Protein AF-A0A3D0ZYH5-F1 (afdb_monomer)

Secondary structure (DSSP, 8-state):
---SSSSS-PPPHHHHHHHHHHHHHHH-SS-EEEEEEE-SSSEEEEEEEEES-SSSPPPHHHHHTS-SEETTEEEEEEEEETTHHHHHT--

Structure (mmCIF, N/CA/C/O backbone):
data_AF-A0A3D0ZYH5-F1
#
_entry.id   AF-A0A3D0ZYH5-F1
#
loop_
_atom_site.group_PDB
_atom_site.id
_atom_site.type_symbol
_atom_site.label_atom_id
_atom_site.label_alt_id
_atom_site.label_comp_id
_atom_site.label_asym_id
_atom_site.label_entity_id
_atom_site.label_seq_id
_atom_site.pdbx_PDB_ins_code
_atom_site.Cartn_x
_atom_site.Cartn_y
_atom_site.Cartn_z
_atom_site.occupancy
_atom_site.B_iso_or_equiv
_atom_site.auth_seq_id
_atom_site.auth_comp_id
_atom_site.auth_asym_id
_atom_site.auth_atom_id
_atom_site.pdbx_PDB_model_num
ATOM 1 N N . MET A 1 1 ? 11.529 -22.915 -3.151 1.00 34.91 1 MET A N 1
ATOM 2 C CA . MET A 1 1 ? 11.043 -21.846 -4.048 1.00 34.91 1 MET A CA 1
ATOM 3 C C . MET A 1 1 ? 11.982 -20.666 -3.895 1.00 34.91 1 MET A C 1
ATOM 5 O O . MET A 1 1 ? 11.952 -20.020 -2.859 1.00 34.91 1 MET A O 1
ATOM 9 N N . ALA A 1 2 ? 12.904 -20.480 -4.836 1.00 38.53 2 ALA A N 1
ATOM 10 C CA . ALA A 1 2 ? 13.965 -19.482 -4.743 1.00 38.53 2 ALA A CA 1
ATOM 11 C C . ALA A 1 2 ? 14.007 -18.634 -6.021 1.00 38.53 2 ALA A C 1
ATOM 13 O O . ALA A 1 2 ? 13.802 -19.164 -7.110 1.00 38.53 2 ALA A O 1
ATOM 14 N N . ASN A 1 3 ? 14.340 -17.353 -5.839 1.00 40.81 3 ASN A N 1
ATOM 15 C CA . ASN A 1 3 ? 14.859 -16.410 -6.841 1.00 40.81 3 ASN A CA 1
ATOM 16 C C . ASN A 1 3 ? 13.872 -15.622 -7.723 1.00 40.81 3 ASN A C 1
ATOM 18 O O . ASN A 1 3 ? 14.073 -15.514 -8.925 1.00 40.81 3 ASN A O 1
ATOM 22 N N . LEU A 1 4 ? 12.906 -14.927 -7.114 1.00 44.88 4 LEU A N 1
ATOM 23 C CA . LEU A 1 4 ? 12.373 -13.667 -7.682 1.00 44.88 4 LEU A CA 1
ATOM 24 C C . LEU A 1 4 ? 12.859 -12.417 -6.925 1.00 44.88 4 LEU A C 1
ATOM 26 O O . LEU A 1 4 ? 12.550 -11.293 -7.305 1.00 44.88 4 LEU A O 1
ATOM 30 N N . ALA A 1 5 ? 13.642 -12.595 -5.858 1.00 45.94 5 ALA A N 1
ATOM 31 C CA . ALA A 1 5 ? 13.949 -11.517 -4.922 1.00 45.94 5 ALA A CA 1
ATOM 32 C C . ALA A 1 5 ? 15.197 -10.675 -5.268 1.00 45.94 5 ALA A C 1
ATOM 34 O O . ALA A 1 5 ? 15.373 -9.621 -4.663 1.00 45.94 5 ALA A O 1
ATOM 35 N N . PHE A 1 6 ? 16.063 -11.077 -6.215 1.00 49.81 6 PHE A N 1
ATOM 36 C CA . PHE A 1 6 ? 17.396 -10.447 -6.330 1.00 49.81 6 PHE A CA 1
ATOM 37 C C . PHE A 1 6 ? 18.004 -10.239 -7.735 1.00 49.81 6 PHE A C 1
ATOM 39 O O . PHE A 1 6 ? 19.190 -9.931 -7.810 1.00 49.81 6 PHE A O 1
ATOM 46 N N . ALA A 1 7 ? 17.255 -10.289 -8.846 1.00 47.22 7 ALA A N 1
ATOM 47 C CA . ALA A 1 7 ? 17.844 -10.016 -10.168 1.00 47.22 7 ALA A CA 1
ATOM 48 C C . ALA A 1 7 ? 16.955 -9.184 -11.112 1.00 47.22 7 ALA A C 1
ATOM 50 O O . ALA A 1 7 ? 15.906 -9.639 -11.551 1.00 47.22 7 ALA A O 1
ATOM 51 N N . GLY A 1 8 ? 17.452 -8.000 -11.489 1.00 60.81 8 GLY A N 1
ATOM 52 C CA . GLY A 1 8 ? 17.475 -7.598 -12.899 1.00 60.81 8 GLY A CA 1
ATOM 53 C C . GLY A 1 8 ? 16.742 -6.317 -13.266 1.00 60.81 8 GLY A C 1
ATOM 54 O O . GLY A 1 8 ? 17.385 -5.326 -13.598 1.00 60.81 8 GLY A O 1
ATOM 55 N N . GLU A 1 9 ? 15.415 -6.325 -13.229 1.00 76.75 9 GLU A N 1
ATOM 56 C CA . GLU A 1 9 ? 14.619 -5.295 -13.899 1.00 76.75 9 GLU A CA 1
ATOM 57 C C . GLU A 1 9 ? 13.396 -4.908 -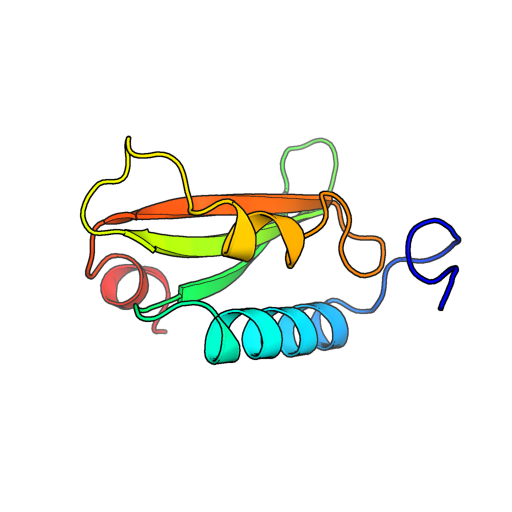13.066 1.00 76.75 9 GLU A C 1
ATOM 59 O O . GLU A 1 9 ? 12.780 -5.740 -12.396 1.00 76.75 9 GLU A O 1
ATOM 64 N N . LYS A 1 10 ? 13.071 -3.613 -13.058 1.00 89.00 10 LYS A N 1
ATOM 65 C CA . LYS A 1 10 ? 11.843 -3.124 -12.433 1.00 89.00 10 LYS A CA 1
ATOM 66 C C . LYS A 1 10 ? 10.668 -3.587 -13.287 1.00 89.00 10 LYS A C 1
ATOM 68 O O . LYS A 1 10 ? 10.605 -3.227 -14.458 1.00 89.00 10 LYS A O 1
ATOM 73 N N . ALA A 1 11 ? 9.719 -4.306 -12.691 1.00 92.62 11 ALA A N 1
ATOM 74 C CA . ALA A 1 11 ? 8.432 -4.541 -13.344 1.00 92.62 11 ALA A CA 1
ATOM 75 C C . ALA A 1 11 ? 7.758 -3.204 -13.692 1.00 92.62 11 ALA A C 1
ATOM 77 O O . ALA A 1 11 ? 8.066 -2.170 -13.084 1.00 92.62 11 ALA A O 1
ATOM 78 N N . THR A 1 12 ? 6.820 -3.199 -14.638 1.00 94.50 12 THR A N 1
ATOM 79 C CA . THR A 1 12 ? 6.109 -1.959 -14.969 1.00 94.50 12 THR A CA 1
ATOM 80 C C . THR A 1 12 ? 5.324 -1.448 -13.757 1.00 94.50 12 THR A C 1
ATOM 82 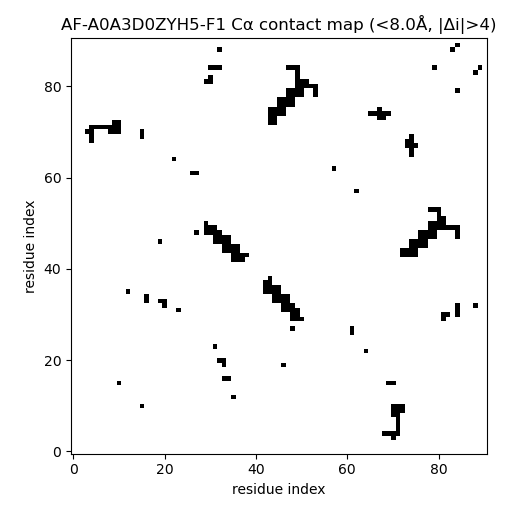O O . THR A 1 12 ? 4.910 -2.219 -12.885 1.00 94.50 12 THR A O 1
ATOM 85 N N . GLN A 1 13 ? 5.088 -0.133 -13.693 1.00 94.62 13 GLN A N 1
ATOM 86 C CA . GLN A 1 13 ? 4.339 0.469 -12.584 1.00 94.62 13 GLN A CA 1
ATOM 87 C C . GLN A 1 13 ? 2.945 -0.154 -12.416 1.00 94.62 13 GLN A C 1
ATOM 89 O O . GLN A 1 13 ? 2.482 -0.358 -11.296 1.00 94.62 13 GLN A O 1
ATOM 94 N N . GLN A 1 14 ? 2.287 -0.490 -13.527 1.00 95.38 14 GLN A N 1
ATOM 95 C CA . GLN A 1 14 ? 0.961 -1.096 -13.514 1.00 95.38 14 GLN A CA 1
ATOM 96 C C . GLN A 1 14 ? 0.984 -2.517 -12.936 1.00 95.38 14 GLN A C 1
ATOM 98 O O . GLN A 1 14 ? 0.147 -2.844 -12.094 1.00 95.38 14 GLN A O 1
ATOM 103 N N . GLU A 1 15 ? 1.941 -3.349 -13.354 1.00 95.50 15 GLU A N 1
ATOM 104 C CA . GLU A 1 15 ? 2.077 -4.729 -12.872 1.00 95.50 15 GLU A CA 1
ATOM 105 C C . GLU A 1 15 ? 2.374 -4.769 -11.378 1.00 95.50 15 GLU A C 1
ATOM 107 O O . GLU A 1 15 ? 1.678 -5.453 -10.626 1.00 95.50 15 GLU A O 1
ATOM 112 N N . VAL A 1 16 ? 3.368 -3.994 -10.935 1.00 95.75 16 VAL A N 1
ATOM 113 C CA . VAL A 1 16 ? 3.774 -4.004 -9.529 1.00 95.75 16 VAL A CA 1
ATOM 114 C C . VAL A 1 16 ? 2.701 -3.398 -8.626 1.00 95.75 16 VAL A C 1
ATOM 116 O O . VAL A 1 16 ? 2.451 -3.929 -7.545 1.00 95.75 16 VAL A O 1
ATOM 119 N N . LYS A 1 17 ? 2.000 -2.346 -9.079 1.00 96.62 17 LYS A N 1
ATOM 120 C CA . LYS A 1 17 ? 0.871 -1.769 -8.340 1.00 96.62 17 LYS A CA 1
ATOM 121 C C . LYS A 1 17 ? -0.244 -2.795 -8.167 1.00 96.62 17 LYS A C 1
ATOM 123 O O . LYS A 1 17 ? -0.718 -2.985 -7.052 1.00 96.62 17 LYS A O 1
ATOM 128 N N . LYS A 1 18 ? -0.633 -3.485 -9.244 1.00 96.94 18 LYS A N 1
ATOM 129 C CA . LYS A 1 18 ? -1.674 -4.520 -9.193 1.00 96.94 18 LYS A CA 1
ATOM 130 C C . LYS A 1 18 ? -1.290 -5.655 -8.242 1.00 96.94 18 LYS A C 1
ATOM 132 O O . LYS A 1 18 ? -2.100 -6.036 -7.402 1.00 96.94 18 LYS A O 1
ATOM 137 N N . ALA A 1 19 ? -0.063 -6.163 -8.350 1.00 96.12 19 ALA A N 1
ATOM 138 C CA . ALA A 1 19 ? 0.422 -7.245 -7.500 1.00 96.12 19 ALA A CA 1
ATOM 139 C C . ALA A 1 19 ? 0.457 -6.842 -6.018 1.00 96.12 19 ALA A C 1
ATOM 141 O O . ALA A 1 19 ? -0.007 -7.598 -5.170 1.00 96.12 19 ALA A O 1
ATOM 142 N N . LEU A 1 20 ? 0.941 -5.637 -5.702 1.00 96.38 20 LEU A N 1
ATOM 143 C CA . LEU A 1 20 ? 0.984 -5.159 -4.323 1.00 96.38 20 LEU A CA 1
ATOM 144 C C . LEU A 1 20 ? -0.419 -4.899 -3.757 1.00 96.38 20 LEU A C 1
ATOM 146 O O . LEU A 1 20 ? -0.676 -5.252 -2.612 1.00 96.38 20 LEU A O 1
ATOM 150 N N . MET A 1 21 ? -1.347 -4.348 -4.549 1.00 96.75 21 MET A N 1
ATOM 151 C CA . MET A 1 21 ? -2.737 -4.172 -4.105 1.00 96.75 21 MET A CA 1
ATOM 152 C C . MET A 1 21 ? -3.416 -5.507 -3.773 1.00 96.75 21 MET A C 1
ATOM 154 O O . MET A 1 21 ? -4.176 -5.555 -2.815 1.00 96.75 21 MET A O 1
ATOM 158 N N . MET A 1 22 ? -3.124 -6.586 -4.509 1.00 96.62 22 MET A N 1
ATOM 159 C CA . MET A 1 22 ? -3.623 -7.929 -4.179 1.00 96.62 22 MET A CA 1
ATOM 160 C C . MET A 1 22 ? -3.052 -8.437 -2.850 1.00 96.62 22 MET A C 1
ATOM 162 O O . MET A 1 22 ? -3.806 -8.888 -1.998 1.00 96.62 22 MET A O 1
ATOM 166 N N . VAL A 1 23 ? -1.736 -8.302 -2.638 1.00 95.31 23 VAL A N 1
ATOM 167 C CA . VAL A 1 23 ? -1.105 -8.703 -1.367 1.00 95.31 23 VAL A CA 1
ATOM 168 C C . VAL A 1 23 ? -1.701 -7.926 -0.192 1.00 95.31 23 VAL A C 1
ATOM 170 O O . VAL A 1 23 ? -1.967 -8.517 0.850 1.00 95.31 23 VAL A O 1
ATOM 173 N N . LEU A 1 24 ? -1.941 -6.622 -0.346 1.00 96.00 24 LEU A N 1
ATOM 174 C CA . LEU A 1 24 ? -2.572 -5.814 0.698 1.00 96.00 24 LEU A CA 1
ATOM 175 C C . LEU A 1 24 ? -4.036 -6.211 0.928 1.00 96.00 24 LEU A C 1
ATOM 177 O O . LEU A 1 24 ? -4.435 -6.325 2.079 1.00 96.00 24 LEU A O 1
ATOM 181 N N . ALA A 1 25 ? -4.807 -6.498 -0.126 1.00 96.00 25 ALA A N 1
ATOM 182 C CA . ALA A 1 25 ? -6.200 -6.940 -0.002 1.00 96.00 25 ALA A CA 1
ATOM 183 C C . ALA A 1 25 ? -6.341 -8.237 0.808 1.00 96.00 25 ALA A C 1
ATOM 185 O O . ALA A 1 25 ? -7.281 -8.376 1.584 1.00 96.00 25 ALA A O 1
ATOM 186 N N . ASP A 1 26 ? -5.394 -9.161 0.647 1.00 95.25 26 ASP A N 1
ATOM 187 C CA . ASP A 1 26 ? -5.418 -10.456 1.330 1.00 95.25 26 ASP A CA 1
ATOM 188 C C . ASP A 1 26 ? -4.921 -10.385 2.785 1.00 95.25 26 ASP A C 1
ATOM 190 O O . ASP A 1 26 ? -5.142 -11.319 3.554 1.00 95.25 26 ASP A O 1
ATOM 194 N N . ASN A 1 27 ? -4.200 -9.321 3.167 1.00 93.94 27 ASN A N 1
ATOM 195 C CA . ASN A 1 27 ? -3.432 -9.294 4.419 1.00 93.94 27 ASN A CA 1
ATOM 196 C C . ASN A 1 27 ? -3.615 -8.037 5.277 1.00 93.94 27 ASN A C 1
ATOM 198 O O . ASN A 1 27 ? -3.096 -8.008 6.390 1.00 93.94 27 ASN A O 1
ATOM 202 N N . TRP A 1 28 ? -4.306 -7.005 4.791 1.00 95.12 28 TRP A N 1
ATOM 203 C CA . TRP A 1 28 ? -4.553 -5.775 5.537 1.00 95.12 28 TRP A CA 1
ATOM 204 C C . TRP A 1 28 ? -6.059 -5.543 5.717 1.00 95.12 28 TRP A C 1
ATOM 206 O O . TRP A 1 28 ? -6.777 -5.458 4.721 1.00 95.12 28 TRP A O 1
ATOM 216 N N . PRO A 1 29 ? -6.561 -5.431 6.961 1.00 94.00 29 PRO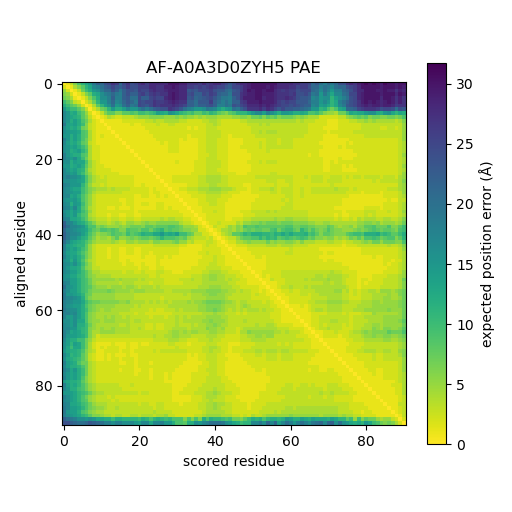 A N 1
ATOM 217 C CA . PRO A 1 29 ? -8.001 -5.362 7.217 1.00 94.00 29 PRO A CA 1
ATOM 218 C C . PRO A 1 29 ? -8.619 -3.987 6.924 1.00 94.00 29 PRO A C 1
ATOM 220 O O . PRO A 1 29 ? -9.818 -3.899 6.664 1.00 94.00 29 PRO A O 1
ATOM 223 N N . ASN A 1 30 ? -7.823 -2.916 6.972 1.00 95.62 30 ASN A N 1
ATOM 224 C CA . ASN A 1 30 ? -8.301 -1.540 6.815 1.00 95.62 30 ASN A CA 1
ATOM 225 C C . ASN A 1 30 ? -8.099 -1.023 5.385 1.00 95.62 30 ASN A C 1
ATOM 227 O O . ASN A 1 30 ? -7.565 -1.714 4.518 1.00 95.62 30 ASN A O 1
ATOM 231 N N . ALA A 1 31 ? -8.505 0.221 5.121 1.00 97.19 31 ALA A N 1
ATOM 232 C CA . ALA A 1 31 ? -8.270 0.826 3.818 1.00 97.19 31 ALA A CA 1
ATOM 233 C C . ALA A 1 31 ? -6.767 0.996 3.541 1.00 97.19 31 ALA A C 1
ATOM 235 O O . ALA A 1 31 ? -5.950 1.243 4.430 1.00 97.19 31 ALA A O 1
ATOM 236 N N . PHE A 1 32 ? -6.408 0.867 2.270 1.00 97.56 32 PHE A N 1
ATOM 237 C CA . PHE A 1 32 ? -5.045 1.038 1.798 1.00 97.56 32 PHE A CA 1
ATOM 238 C C . PHE A 1 32 ? -5.043 1.535 0.355 1.00 97.56 32 PHE A C 1
ATOM 240 O O . PHE A 1 32 ? -6.040 1.455 -0.366 1.00 97.56 32 PHE A O 1
ATOM 247 N N . THR A 1 33 ? -3.894 2.021 -0.093 1.00 97.62 33 THR A N 1
ATOM 248 C CA . THR A 1 33 ? -3.639 2.301 -1.503 1.00 97.62 33 THR A CA 1
ATOM 249 C C . THR A 1 33 ? -2.162 2.119 -1.831 1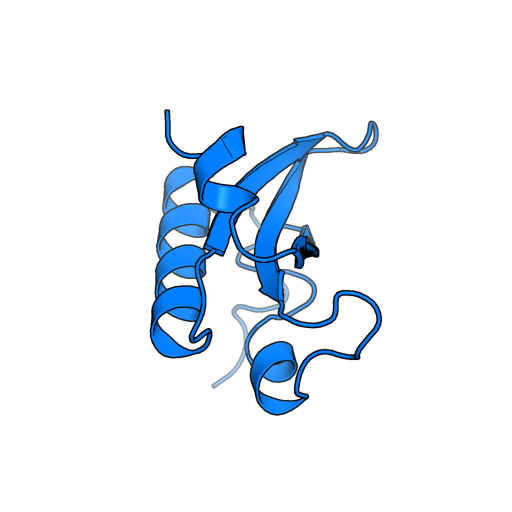.00 97.62 33 THR A C 1
ATOM 251 O O . THR A 1 33 ? -1.315 1.956 -0.952 1.00 97.62 33 THR A O 1
ATOM 254 N N . VAL A 1 34 ? -1.858 2.116 -3.124 1.00 97.06 34 VAL A N 1
ATOM 255 C CA . VAL A 1 34 ? -0.502 1.970 -3.645 1.00 97.06 34 VAL A CA 1
ATOM 256 C C . VAL A 1 34 ? -0.233 3.068 -4.659 1.00 97.06 34 VAL A C 1
ATOM 258 O O . VAL A 1 34 ? -0.997 3.258 -5.616 1.00 97.06 34 VAL A O 1
ATOM 261 N N . ASP A 1 35 ? 0.887 3.757 -4.480 1.00 95.50 35 ASP A N 1
ATOM 262 C CA . ASP A 1 35 ? 1.349 4.780 -5.406 1.00 95.50 35 ASP A CA 1
ATOM 263 C C . ASP A 1 35 ? 2.862 4.726 -5.639 1.00 95.50 35 ASP A C 1
ATOM 265 O O . ASP A 1 35 ? 3.586 3.883 -5.098 1.00 95.50 35 ASP A O 1
ATOM 269 N N . PHE A 1 36 ? 3.319 5.628 -6.503 1.00 95.25 36 PHE A N 1
ATOM 270 C CA . PHE A 1 36 ? 4.731 5.873 -6.727 1.00 95.25 36 PHE A CA 1
ATOM 271 C C . PHE A 1 36 ? 5.059 7.287 -6.293 1.00 95.25 36 PHE A C 1
ATOM 273 O O . PHE A 1 36 ? 4.338 8.234 -6.605 1.00 95.25 36 PHE A O 1
ATOM 280 N N . HIS A 1 37 ? 6.194 7.431 -5.628 1.00 93.88 37 HIS A N 1
ATOM 281 C CA . HIS A 1 37 ? 6.697 8.720 -5.186 1.00 93.88 37 HIS A CA 1
ATOM 282 C C . HIS A 1 37 ? 8.163 8.864 -5.562 1.00 93.88 37 HIS A C 1
ATOM 284 O O . HIS A 1 37 ? 8.879 7.871 -5.630 1.00 93.88 37 HIS A O 1
ATOM 290 N N . SER A 1 38 ? 8.614 10.084 -5.837 1.00 91.31 38 SER A N 1
ATOM 291 C CA . SER A 1 38 ? 10.030 10.363 -6.075 1.00 91.31 38 SER A CA 1
ATOM 292 C C . SER A 1 38 ? 10.648 10.915 -4.799 1.00 91.31 38 SER A C 1
ATOM 294 O O . SER A 1 38 ? 10.180 11.933 -4.302 1.00 91.31 38 SER A O 1
ATOM 296 N N . ASP A 1 39 ? 11.698 10.275 -4.288 1.00 85.31 39 ASP A N 1
ATOM 297 C CA . ASP A 1 39 ? 12.445 10.738 -3.107 1.00 85.31 39 ASP A CA 1
ATOM 298 C C . ASP A 1 39 ? 13.650 11.632 -3.474 1.00 85.31 39 ASP A C 1
ATOM 300 O O . ASP A 1 39 ? 14.533 11.872 -2.655 1.00 85.31 39 ASP A O 1
ATOM 304 N N . GLY A 1 40 ? 13.720 12.100 -4.727 1.00 81.56 40 GLY A N 1
ATOM 305 C CA . GLY A 1 40 ? 14.860 12.844 -5.274 1.00 81.56 40 GLY A CA 1
ATOM 306 C C . GLY A 1 40 ? 16.036 11.961 -5.715 1.00 81.56 40 GLY A C 1
ATOM 307 O O . GLY A 1 40 ? 16.814 12.381 -6.567 1.00 81.56 40 GLY A O 1
ATOM 308 N N . GLY A 1 41 ? 16.138 10.725 -5.212 1.00 77.56 41 GLY A N 1
ATOM 309 C CA . GLY A 1 41 ? 17.108 9.710 -5.645 1.00 77.56 41 GLY A CA 1
ATOM 310 C C . GLY A 1 41 ? 16.527 8.675 -6.615 1.00 77.56 41 GLY A C 1
ATOM 311 O O . GLY A 1 41 ? 17.269 7.917 -7.242 1.00 77.56 41 GLY A O 1
ATOM 312 N N . GLY A 1 42 ? 15.202 8.633 -6.753 1.00 83.12 42 GLY A N 1
ATOM 313 C CA . GLY A 1 42 ? 14.481 7.825 -7.729 1.00 83.12 42 GLY A CA 1
ATOM 314 C C . GLY A 1 42 ? 13.028 7.590 -7.326 1.00 83.12 42 GLY A C 1
ATOM 315 O O . GLY A 1 42 ? 12.561 8.034 -6.281 1.00 83.12 42 GLY A O 1
ATOM 316 N N . SER A 1 43 ? 12.293 6.864 -8.167 1.00 89.75 43 SER A N 1
ATOM 317 C CA . SER A 1 43 ? 10.919 6.474 -7.847 1.00 89.75 43 SER A CA 1
ATOM 318 C C . SER A 1 43 ? 10.884 5.260 -6.916 1.00 89.75 43 SER A C 1
ATOM 320 O O . SER A 1 43 ? 11.432 4.197 -7.244 1.00 89.75 43 SER A O 1
ATOM 322 N N . ILE A 1 44 ? 10.203 5.429 -5.786 1.00 93.94 44 ILE A N 1
ATOM 323 C CA . ILE A 1 44 ? 9.863 4.405 -4.800 1.00 93.94 44 ILE A CA 1
ATOM 324 C C . ILE A 1 44 ? 8.409 3.961 -4.981 1.00 93.94 44 ILE A C 1
ATOM 326 O O . ILE A 1 44 ? 7.565 4.734 -5.437 1.00 93.94 44 ILE A O 1
ATOM 330 N N . LEU A 1 45 ? 8.131 2.713 -4.619 1.00 96.00 45 LEU A N 1
ATOM 331 C CA . LEU A 1 45 ? 6.784 2.166 -4.507 1.00 96.00 45 LEU A CA 1
ATOM 332 C C . LEU A 1 45 ? 6.326 2.352 -3.060 1.00 96.00 45 LEU A C 1
ATOM 334 O O . LEU A 1 45 ? 7.052 1.957 -2.145 1.00 96.00 45 LEU A O 1
ATOM 338 N N . ARG A 1 46 ? 5.147 2.934 -2.835 1.00 96.62 46 ARG A N 1
ATOM 339 C CA . ARG A 1 46 ? 4.601 3.091 -1.483 1.00 96.62 46 ARG A CA 1
ATOM 340 C C . ARG A 1 46 ? 3.341 2.261 -1.303 1.00 96.62 46 ARG A C 1
ATOM 342 O O . ARG A 1 46 ? 2.434 2.331 -2.127 1.00 96.62 46 ARG A O 1
ATOM 349 N N . ALA A 1 47 ? 3.285 1.519 -0.203 1.00 97.00 47 ALA A N 1
ATOM 350 C CA . ALA A 1 47 ? 2.049 0.987 0.356 1.00 97.00 47 ALA A CA 1
ATOM 351 C C . ALA A 1 47 ? 1.579 1.954 1.443 1.00 97.00 47 ALA A C 1
ATOM 353 O O . ALA A 1 47 ? 2.254 2.109 2.458 1.00 97.00 47 ALA A O 1
ATOM 354 N N . ILE A 1 48 ? 0.454 2.624 1.223 1.00 97.38 48 ILE A N 1
ATOM 355 C CA . ILE A 1 48 ? -0.161 3.511 2.207 1.00 97.38 48 ILE A CA 1
ATOM 356 C C . ILE A 1 48 ? -1.265 2.707 2.884 1.00 97.38 48 ILE A C 1
ATOM 358 O O . ILE A 1 48 ? -2.209 2.301 2.209 1.00 97.38 48 ILE A O 1
ATOM 362 N N . VAL A 1 49 ? -1.136 2.456 4.184 1.00 97.31 49 VAL A N 1
ATOM 363 C CA . VAL A 1 49 ? -2.048 1.597 4.950 1.00 97.31 49 VAL A CA 1
ATOM 364 C C . VAL A 1 49 ? -2.644 2.371 6.118 1.00 97.31 49 VAL A C 1
ATOM 366 O O . VAL A 1 49 ? -1.922 3.063 6.839 1.00 97.31 49 VAL A O 1
ATOM 369 N N . GLU A 1 50 ? -3.962 2.285 6.293 1.00 97.69 50 GLU A N 1
ATOM 370 C CA . GLU A 1 50 ? -4.622 2.916 7.432 1.00 97.69 50 GLU A CA 1
ATOM 371 C C . GLU A 1 50 ? -4.472 2.068 8.700 1.00 97.69 50 GLU A C 1
ATOM 373 O O . GLU A 1 50 ? -4.820 0.884 8.713 1.00 97.69 50 GLU A O 1
ATOM 378 N N . CYS A 1 51 ? -3.989 2.698 9.768 1.00 96.69 51 CYS A N 1
ATOM 379 C CA . CYS A 1 51 ? -3.812 2.120 11.096 1.00 96.69 51 CYS A CA 1
ATOM 380 C C . CYS A 1 51 ? -4.664 2.879 12.120 1.00 96.69 51 CYS A C 1
ATOM 382 O O . CYS A 1 51 ? -4.878 4.085 11.976 1.00 96.69 51 CYS A O 1
ATOM 384 N N . GLU A 1 52 ? -5.108 2.185 13.171 1.00 94.94 52 GLU A N 1
ATOM 385 C CA . GLU A 1 52 ? -5.728 2.834 14.336 1.00 94.94 52 GLU A CA 1
ATOM 386 C C . GLU A 1 52 ? -4.701 3.673 15.107 1.00 94.94 52 GLU A C 1
ATOM 388 O O . GLU A 1 52 ? -4.948 4.847 15.375 1.00 94.94 52 GLU A O 1
ATOM 393 N N . ASP A 1 53 ? -3.522 3.098 15.367 1.00 95.50 53 ASP A N 1
ATOM 394 C CA . ASP A 1 53 ? -2.358 3.792 15.915 1.00 95.50 53 ASP A CA 1
ATOM 395 C C . ASP A 1 53 ? -1.210 3.783 14.890 1.00 95.50 53 ASP A C 1
ATOM 397 O O . ASP A 1 53 ? -0.749 2.738 14.423 1.00 95.50 53 ASP A O 1
ATOM 401 N N . THR A 1 54 ? -0.754 4.972 14.490 1.00 95.38 54 THR A N 1
ATOM 402 C CA . THR A 1 54 ? 0.341 5.122 13.525 1.00 95.38 54 THR A CA 1
ATOM 403 C C . THR A 1 54 ? 1.723 4.991 14.146 1.00 95.38 54 THR A C 1
ATOM 405 O O . THR A 1 54 ? 2.686 4.866 13.389 1.00 95.38 54 THR A O 1
ATOM 408 N N . ASP A 1 55 ? 1.856 4.989 15.469 1.00 95.31 55 ASP A N 1
ATOM 409 C CA . ASP A 1 55 ? 3.130 4.822 16.170 1.00 95.31 55 ASP A CA 1
ATOM 410 C C . ASP A 1 55 ? 3.436 3.340 16.429 1.00 95.31 55 ASP A C 1
ATOM 412 O O . ASP A 1 55 ? 4.602 2.936 16.382 1.00 95.31 55 ASP A O 1
ATOM 416 N N . GLU A 1 56 ? 2.407 2.496 16.546 1.00 93.75 56 GLU A N 1
ATOM 417 C CA . GLU A 1 56 ? 2.556 1.051 16.746 1.00 93.75 56 GLU A CA 1
ATOM 418 C C . GLU A 1 56 ? 3.274 0.340 15.592 1.00 93.75 56 GLU A C 1
ATOM 420 O O . GLU A 1 56 ? 3.124 0.657 14.405 1.00 93.75 56 GLU A O 1
ATOM 425 N N . HIS A 1 57 ? 4.094 -0.655 15.930 1.00 92.69 57 HIS A N 1
ATOM 426 C CA . HIS A 1 57 ? 4.748 -1.487 14.927 1.00 92.69 57 HIS A CA 1
ATOM 427 C C . HIS A 1 57 ? 3.728 -2.355 14.189 1.00 92.69 57 HIS A C 1
ATOM 429 O O . HIS A 1 57 ? 2.798 -2.884 14.784 1.00 92.69 57 HIS A O 1
ATOM 435 N N . LEU A 1 58 ? 3.940 -2.530 12.884 1.00 91.00 58 LEU A N 1
ATOM 436 C CA . LEU A 1 58 ? 3.137 -3.451 12.087 1.00 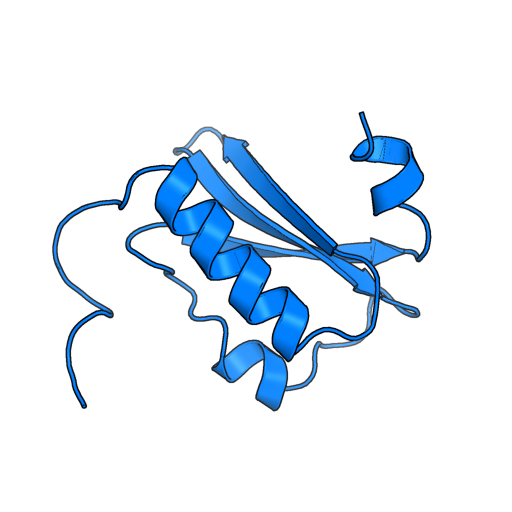91.00 58 LEU A CA 1
ATOM 437 C C . LEU A 1 58 ? 3.413 -4.896 12.505 1.00 91.00 58 LEU A C 1
ATOM 439 O O . LEU A 1 58 ? 4.554 -5.246 12.823 1.00 91.00 58 LEU A O 1
ATOM 443 N N . ASP A 1 59 ? 2.381 -5.732 12.423 1.00 90.31 59 ASP A N 1
ATOM 444 C CA . ASP A 1 59 ? 2.494 -7.154 12.718 1.00 90.31 59 ASP A CA 1
ATOM 445 C C . ASP A 1 59 ? 3.575 -7.823 11.875 1.00 90.31 59 ASP A C 1
ATOM 447 O O . ASP A 1 59 ? 3.663 -7.649 10.654 1.00 90.31 59 ASP A O 1
ATOM 451 N N . LYS A 1 60 ? 4.383 -8.656 12.534 1.00 89.00 60 LYS A N 1
ATOM 452 C CA . LYS A 1 60 ? 5.509 -9.320 11.879 1.00 89.00 60 LYS A CA 1
ATOM 453 C C . LYS A 1 60 ? 5.057 -10.172 10.692 1.00 89.00 60 LYS A C 1
ATOM 455 O O . LYS A 1 60 ? 5.670 -10.106 9.630 1.00 89.00 60 LYS A O 1
ATOM 460 N N . GLU A 1 61 ? 3.955 -10.907 10.850 1.00 88.25 61 GLU A N 1
ATOM 461 C CA . GLU A 1 61 ? 3.386 -11.745 9.789 1.00 88.25 61 GLU A CA 1
ATOM 462 C C . GLU A 1 61 ? 3.017 -10.929 8.540 1.00 88.25 61 GLU A C 1
ATOM 464 O O . GLU A 1 61 ? 3.206 -11.390 7.413 1.00 88.25 61 GLU A O 1
ATOM 469 N N . PHE A 1 62 ? 2.530 -9.701 8.727 1.00 88.50 62 PHE A N 1
ATOM 470 C CA . PHE A 1 62 ? 2.246 -8.790 7.625 1.00 88.50 62 PHE A CA 1
ATOM 471 C C . PHE A 1 62 ? 3.542 -8.306 6.965 1.00 88.50 62 PHE A C 1
ATOM 473 O O . PHE A 1 62 ? 3.687 -8.377 5.744 1.00 88.50 62 PHE A O 1
ATOM 480 N N . THR A 1 63 ? 4.522 -7.871 7.763 1.00 88.06 63 THR A N 1
ATOM 481 C CA . THR A 1 63 ? 5.795 -7.358 7.232 1.00 88.06 63 THR A CA 1
ATOM 482 C C . THR A 1 63 ? 6.627 -8.420 6.511 1.00 88.06 63 THR A C 1
ATOM 484 O O . THR A 1 63 ? 7.273 -8.104 5.515 1.00 88.06 63 THR A O 1
ATOM 487 N N . ASP A 1 64 ? 6.557 -9.688 6.929 1.00 88.25 64 ASP A N 1
ATOM 488 C CA . ASP A 1 64 ? 7.270 -10.797 6.281 1.00 88.25 64 ASP A CA 1
ATOM 489 C C . ASP A 1 64 ? 6.738 -11.076 4.857 1.00 88.25 64 ASP A C 1
ATOM 491 O O . ASP A 1 64 ? 7.467 -11.591 4.004 1.00 88.25 64 ASP A O 1
ATOM 495 N N . LYS A 1 65 ? 5.488 -10.685 4.559 1.00 87.50 65 LYS A N 1
ATOM 496 C CA . LYS A 1 65 ? 4.872 -10.774 3.220 1.00 87.50 65 LYS A CA 1
ATOM 497 C C . LYS A 1 65 ? 5.254 -9.599 2.307 1.00 87.50 65 LYS A C 1
ATOM 499 O O . LYS A 1 65 ? 5.045 -9.673 1.095 1.00 87.50 65 LYS A O 1
ATOM 504 N N . LEU A 1 66 ? 5.831 -8.530 2.863 1.00 89.44 66 LEU A N 1
ATOM 505 C CA . LEU A 1 66 ? 6.176 -7.290 2.166 1.00 89.44 66 LEU A CA 1
ATOM 506 C C . LEU A 1 66 ? 7.694 -7.039 2.205 1.00 89.44 66 LEU A C 1
ATOM 508 O O . LEU A 1 66 ? 8.188 -6.277 3.038 1.00 89.44 66 LEU A O 1
ATOM 512 N N . PRO A 1 67 ? 8.468 -7.654 1.291 1.00 88.94 67 PRO A N 1
ATOM 513 C CA . PRO A 1 67 ? 9.916 -7.482 1.258 1.00 88.94 67 PRO A CA 1
ATOM 514 C C . PRO A 1 67 ? 10.325 -6.031 0.961 1.00 88.94 67 PRO A C 1
ATOM 516 O O . PRO A 1 67 ? 9.657 -5.317 0.215 1.00 88.94 67 PRO A O 1
ATOM 519 N N . LEU A 1 68 ? 11.511 -5.629 1.441 1.00 89.56 68 LEU A N 1
ATOM 520 C CA . LEU A 1 68 ? 12.108 -4.299 1.195 1.00 89.56 68 LEU A CA 1
ATOM 521 C C . LEU A 1 68 ? 12.213 -3.933 -0.299 1.00 89.56 68 LEU A C 1
ATOM 523 O O . LEU A 1 68 ? 12.213 -2.756 -0.671 1.00 89.56 68 LEU A O 1
ATOM 527 N N . LYS A 1 69 ? 12.334 -4.948 -1.163 1.00 91.44 69 LYS A N 1
ATOM 528 C CA . LYS A 1 69 ? 12.204 -4.815 -2.613 1.00 91.44 69 LYS A CA 1
ATOM 529 C C . LYS A 1 69 ? 11.061 -5.688 -3.107 1.00 91.44 69 LYS A C 1
ATOM 531 O O . LYS A 1 69 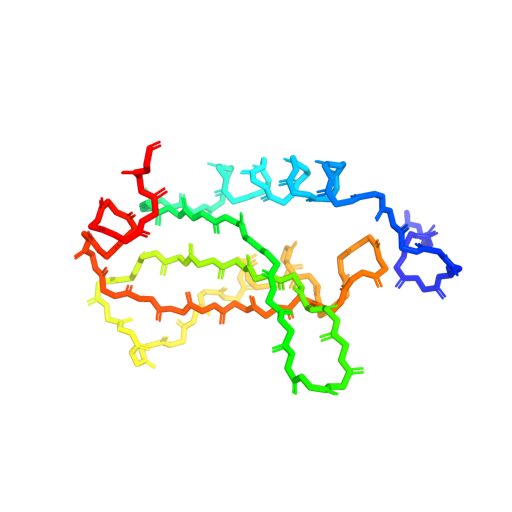? 11.096 -6.899 -2.913 1.00 91.44 69 LYS A O 1
ATOM 536 N N . PHE A 1 70 ? 10.114 -5.089 -3.818 1.00 92.81 70 PHE A N 1
ATOM 537 C CA . PHE A 1 70 ? 8.969 -5.779 -4.398 1.00 92.81 70 PHE A CA 1
ATOM 538 C C . PHE A 1 70 ? 8.997 -5.621 -5.923 1.00 92.81 70 PHE A C 1
ATOM 540 O O . PHE A 1 70 ? 8.928 -4.508 -6.441 1.00 92.81 70 PHE A O 1
ATOM 547 N N . MET A 1 71 ? 9.196 -6.730 -6.646 1.00 92.50 71 MET A N 1
ATOM 548 C CA . MET A 1 71 ? 9.347 -6.765 -8.115 1.00 92.50 71 MET A CA 1
ATOM 549 C C . MET A 1 71 ? 10.363 -5.738 -8.669 1.00 92.50 71 MET A C 1
ATOM 551 O O . MET A 1 71 ? 10.109 -5.039 -9.650 1.00 92.50 71 MET A O 1
ATOM 555 N N . GLY A 1 72 ? 11.508 -5.598 -7.992 1.00 90.94 72 GLY A N 1
ATOM 556 C CA . GLY A 1 72 ? 12.579 -4.666 -8.373 1.00 90.94 72 GLY A CA 1
ATOM 557 C C . GLY A 1 72 ? 12.406 -3.226 -7.864 1.00 90.94 72 GLY A C 1
ATOM 558 O O . GLY A 1 72 ? 13.340 -2.428 -7.970 1.00 90.94 72 GLY A O 1
ATOM 559 N N . TRP A 1 73 ? 11.268 -2.887 -7.254 1.00 92.56 73 TRP A N 1
ATOM 560 C CA . TRP A 1 73 ? 11.009 -1.566 -6.674 1.00 92.56 73 TRP A CA 1
ATOM 561 C C . TRP A 1 73 ? 11.358 -1.525 -5.193 1.00 92.56 73 TRP A C 1
ATOM 563 O O . TRP A 1 73 ? 11.072 -2.468 -4.464 1.00 92.56 73 TRP A O 1
ATOM 573 N N . ARG A 1 74 ? 11.948 -0.415 -4.731 1.00 93.19 74 ARG A N 1
ATOM 574 C CA . ARG A 1 74 ? 12.098 -0.149 -3.294 1.00 93.19 74 ARG A CA 1
ATOM 575 C C . ARG A 1 74 ? 10.707 0.111 -2.722 1.00 93.19 74 ARG A C 1
ATOM 577 O O . ARG A 1 74 ? 10.060 1.063 -3.159 1.00 93.19 74 ARG A O 1
ATOM 584 N N . LEU A 1 75 ? 10.278 -0.738 -1.795 1.00 94.00 75 LEU A N 1
ATOM 585 C CA . LEU A 1 75 ? 8.988 -0.628 -1.130 1.00 94.00 75 LEU A CA 1
ATOM 586 C C . LEU A 1 75 ? 9.143 0.168 0.167 1.00 94.00 75 LEU A C 1
ATOM 588 O O . LEU A 1 75 ? 10.043 -0.098 0.963 1.00 94.00 75 LEU A O 1
ATOM 592 N N . VAL A 1 76 ? 8.252 1.130 0.376 1.00 95.00 76 VAL A N 1
ATOM 593 C CA . VAL A 1 76 ? 8.088 1.851 1.639 1.00 95.00 76 VAL A CA 1
ATOM 594 C C . VAL A 1 76 ? 6.654 1.663 2.106 1.00 95.00 76 VAL A C 1
ATOM 596 O O . VAL A 1 76 ? 5.721 1.858 1.329 1.00 95.00 76 VAL A O 1
ATOM 599 N N . ILE A 1 77 ? 6.473 1.296 3.371 1.00 95.75 77 ILE A N 1
ATOM 600 C CA . ILE A 1 77 ? 5.149 1.228 3.988 1.00 95.75 77 ILE A CA 1
ATOM 601 C C . ILE A 1 77 ? 4.937 2.520 4.775 1.00 95.75 77 ILE A C 1
ATOM 603 O O . ILE A 1 77 ? 5.732 2.849 5.654 1.00 95.75 77 ILE A O 1
ATOM 607 N N . LEU A 1 78 ? 3.885 3.259 4.436 1.00 95.94 78 LEU A N 1
ATOM 608 C CA . LEU A 1 78 ? 3.473 4.479 5.115 1.00 95.94 78 LEU A CA 1
ATOM 609 C C . LEU A 1 78 ? 2.208 4.189 5.925 1.00 95.94 78 LEU A C 1
ATOM 611 O O . LEU A 1 78 ? 1.149 3.935 5.351 1.00 95.94 78 LEU A O 1
ATOM 615 N N . LYS A 1 79 ? 2.330 4.253 7.251 1.00 97.38 79 LYS A N 1
ATOM 616 C CA . LYS A 1 79 ? 1.190 4.201 8.170 1.00 97.38 79 LYS A CA 1
ATOM 617 C C . LYS A 1 79 ? 0.493 5.558 8.181 1.00 97.38 79 LYS A C 1
ATOM 619 O O . LYS A 1 79 ? 1.159 6.581 8.349 1.00 97.38 79 LYS A O 1
ATOM 624 N N . VAL A 1 80 ? -0.822 5.571 8.007 1.00 97.50 80 VAL A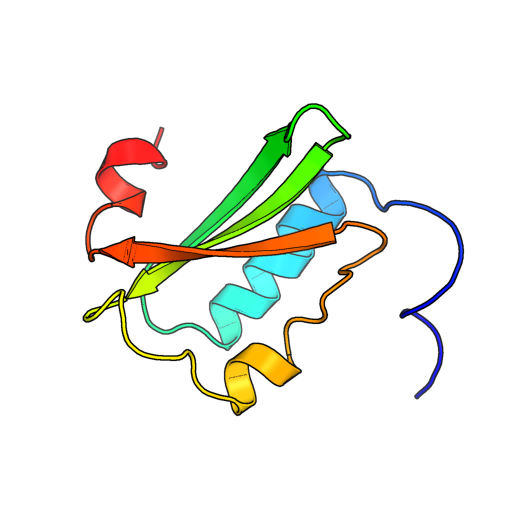 N 1
ATOM 625 C CA . VAL A 1 80 ?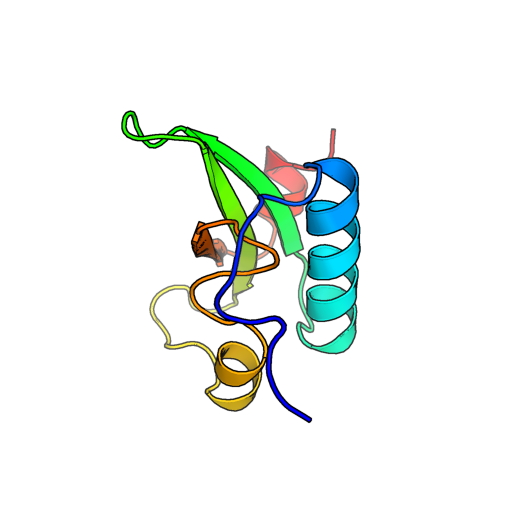 -1.650 6.785 8.089 1.00 97.50 80 VAL A CA 1
ATOM 626 C C . VAL A 1 80 ? -2.878 6.538 8.973 1.00 97.50 80 VAL A C 1
ATOM 628 O O . VAL A 1 80 ? -3.270 5.384 9.129 1.00 97.50 80 VAL A O 1
ATOM 631 N N . PRO A 1 81 ? -3.506 7.576 9.552 1.00 97.81 81 PRO A N 1
ATOM 632 C CA . PRO A 1 81 ? -4.723 7.397 10.344 1.00 97.81 81 PRO A CA 1
ATOM 633 C C . PRO A 1 81 ? -5.917 6.922 9.503 1.00 97.81 81 PRO A C 1
ATOM 635 O O . PRO A 1 81 ? -5.994 7.203 8.302 1.00 97.81 81 PRO A O 1
ATOM 638 N N . ILE A 1 82 ? -6.885 6.276 10.156 1.00 97.69 82 ILE A N 1
ATOM 639 C CA . ILE A 1 82 ? -8.163 5.870 9.549 1.00 97.69 82 ILE A CA 1
ATOM 640 C C . ILE A 1 82 ? -8.856 7.059 8.854 1.00 97.69 82 ILE A C 1
ATOM 642 O O . ILE A 1 82 ? -8.972 8.154 9.407 1.00 97.69 82 ILE A O 1
ATOM 646 N N . GLY A 1 83 ? -9.332 6.838 7.627 1.00 96.81 83 GLY A N 1
ATOM 647 C CA . GLY A 1 83 ? -9.990 7.826 6.769 1.00 96.81 83 GLY A CA 1
ATOM 648 C C . GLY A 1 83 ? -9.056 8.636 5.861 1.00 96.81 8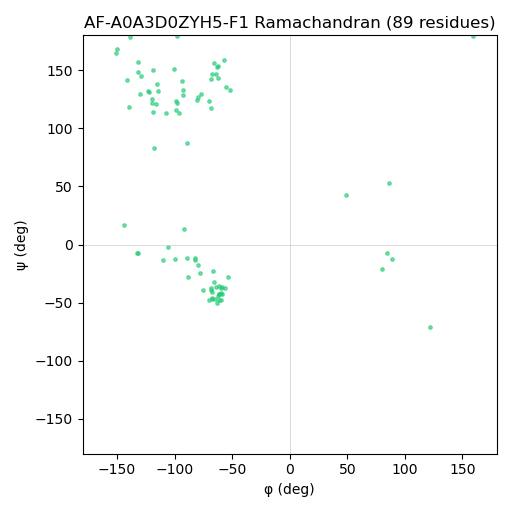3 GLY A C 1
ATOM 649 O O . GLY A 1 83 ? -9.538 9.290 4.931 1.00 96.81 83 GLY A O 1
ATOM 650 N N . HIS A 1 84 ? -7.738 8.591 6.072 1.00 97.38 84 HIS A N 1
ATOM 651 C CA . HIS A 1 84 ? -6.767 9.328 5.263 1.00 97.38 84 HIS A CA 1
ATOM 652 C C . HIS A 1 84 ? -6.789 8.919 3.781 1.00 97.38 84 HIS A C 1
ATOM 654 O O . HIS A 1 84 ? -6.763 9.780 2.900 1.00 97.38 84 HIS A O 1
ATOM 660 N N . VAL A 1 85 ? -6.878 7.621 3.478 1.00 96.75 85 VAL A N 1
ATOM 661 C CA . VAL A 1 85 ? -6.887 7.115 2.096 1.00 96.75 85 VAL A CA 1
ATOM 662 C C . VAL A 1 85 ? -8.094 7.663 1.343 1.00 96.75 85 VAL A C 1
ATOM 664 O O . VAL A 1 85 ? -7.962 8.144 0.219 1.00 96.75 85 VAL A O 1
ATOM 667 N N . LYS A 1 86 ? -9.264 7.681 1.986 1.00 95.50 86 LYS A N 1
ATOM 668 C CA . LYS A 1 86 ? -10.482 8.249 1.401 1.00 95.50 86 LYS A CA 1
ATOM 669 C C . LYS A 1 86 ? -10.371 9.758 1.156 1.00 95.50 86 LYS A C 1
ATOM 671 O O . LYS A 1 86 ? -10.903 10.259 0.180 1.00 95.50 86 LYS A O 1
ATOM 676 N N . VAL A 1 87 ? -9.711 10.515 2.025 1.00 96.50 87 VAL A N 1
ATOM 677 C CA . VAL A 1 87 ? -9.633 11.976 1.845 1.00 96.50 87 VAL A CA 1
ATOM 678 C C . VAL A 1 87 ? -8.650 12.362 0.738 1.00 96.50 87 VAL A C 1
ATOM 680 O O . VAL A 1 87 ? -8.924 13.287 -0.022 1.00 96.50 87 VAL A O 1
ATOM 683 N N . PHE A 1 88 ? -7.514 11.669 0.639 1.00 94.38 88 PHE A N 1
ATOM 684 C CA . PHE A 1 88 ? -6.392 12.117 -0.194 1.00 94.38 88 PHE A CA 1
ATOM 685 C C . PHE A 1 88 ? -6.140 11.271 -1.446 1.00 94.38 88 PHE A C 1
ATOM 687 O O . PHE A 1 88 ? -5.385 11.705 -2.314 1.00 94.38 88 PHE A O 1
ATOM 694 N N . TYR A 1 89 ? -6.744 10.083 -1.555 1.00 89.25 89 TYR A N 1
ATOM 695 C CA . TYR A 1 89 ? -6.427 9.125 -2.621 1.00 89.25 89 TYR A CA 1
ATOM 696 C C . TYR A 1 89 ? -7.641 8.537 -3.350 1.00 89.25 89 TYR A C 1
ATOM 698 O O . TYR A 1 89 ? -7.444 7.840 -4.347 1.00 89.25 89 TYR A O 1
ATOM 706 N N . SER A 1 90 ? -8.879 8.797 -2.912 1.00 77.25 90 SER A N 1
ATOM 707 C CA . SER A 1 90 ? -10.063 8.491 -3.724 1.00 77.25 90 SER A CA 1
ATOM 708 C C . SER A 1 90 ? -10.399 9.685 -4.620 1.00 77.25 90 SER A C 1
ATOM 710 O O . SER A 1 90 ? -11.168 10.563 -4.226 1.00 77.25 90 SER A O 1
ATOM 712 N N . SER A 1 91 ? -9.774 9.716 -5.797 1.00 58.75 91 SER A N 1
ATOM 713 C CA . SER A 1 91 ? -10.101 10.626 -6.903 1.00 58.75 91 SER A CA 1
ATOM 714 C C . SER A 1 91 ? -10.995 9.940 -7.926 1.00 58.75 91 SER A C 1
ATOM 716 O O . SER A 1 91 ? -10.757 8.738 -8.187 1.00 58.75 91 SER A O 1
#

pLDDT: mean 88.64, std 14.77, range [34.91, 97.81]

Radius of gyration: 13.36 Å; Cα contacts (8 Å, |Δi|>4): 124; chains: 1; bounding box: 28×35×32 Å

Foldseek 3Di:
DDDPFDDDDADDPVVQQVVVVVLCVVQAPADWHWDWDQPVVGIAIEIEHADQDQVDDDDPVSVVSPDCAGRNGRYDYHYDHHCPCVVPPPD

Mean predicted aligned error: 5.47 Å

Nearest PDB structures (foldseek):
  8hd4-assembly1_A  TM=6.849E-01  e=6.996E-01  Mycobacterium tuberculosis H37Rv
  8p5d-assembly1_SH0  TM=4.631E-01  e=7.479E-01  Spraguea lophii 42_110
  5loc-assembly1_B  TM=5.596E-01  e=9.137E-01  Corynebacterium glutamicum
  6th6-assembly1_Ac  TM=4.769E-01  e=1.558E+00  Thermococcus kodakarensis KOD1
  4c2d-assembly2_D  TM=3.073E-01  e=8.547E-01  Bacillus subtilis subsp. subtilis str. 168

Sequence (91 aa):
MANLAFAGEKATQQEVKKALMMVLADNWPNAFTVDFHSDGGGSILRAIVECEDTDEHLDKEFTDKLPLKFMGWRLVILKVPIGHVKVFYSS

Solvent-accessible surface area (backbone atoms only — not comparable to full-atom values): 5698 Å² total; per-residue (Å²): 143,85,84,82,81,83,78,93,59,65,55,54,71,67,58,47,45,53,53,49,53,50,56,41,66,77,68,44,96,52,64,62,53,70,53,76,46,71,77,87,85,49,75,32,37,33,43,40,37,38,26,94,57,62,83,62,80,77,56,64,78,56,51,74,74,56,52,65,52,50,62,67,30,49,48,43,80,43,68,34,52,74,66,47,57,62,74,77,67,67,124